Protein AF-A0A3N6NBR5-F1 (afdb_monomer_lite)

Radius of gyration: 23.67 Å; chains: 1; bounding box: 51×80×43 Å

Sequence (154 aa):
MTAKRPSSKKGLQSRRWSLQDAKTHLSQIVREAQRSGPQRVHGKDAAVIVAAEELDNTLRPLFAGRVLGITEDVIVRGRTMVAEGRKRRHTFGEPDLFIAAVAALQDLIVVTRDINEFVEARAPVFDPWTHRFHRHGKATLMRQPVTLEALSMT

pLDDT: mean 79.7, std 19.9, range [36.81, 98.19]

Foldseek 3Di:
DDDDDDDPPPDDPPPPDDPVNVVVVVVVQVVVCVVPNADDDPPDDDPDDDDPCCCVVPVCVVCPVPDDDCDPQLVVQLVVLQVQLVVVPHDADPVLSSVLSSCVVVVHEAEDCPCPRNLSSQRFYADPVQCWTDHPNDIDRDDDPQDPVNVVPD

Secondary structure (DSSP, 8-state):
------------------HHHHHHHHHHHHHHHHHH-----TTS-------HHHIIIIIHHHTTT------HHHHHHHHHHHHHHHHTT----HHHHHHHHHHHHTT--EE-S--HHHHHTT--EEETTTTEEEETTEEEEPPPP--HHHHS--

Structure (mmCIF, N/CA/C/O backbone):
data_AF-A0A3N6NBR5-F1
#
_entry.id   AF-A0A3N6NBR5-F1
#
loop_
_atom_site.group_PDB
_atom_site.id
_atom_site.type_symbol
_atom_site.label_atom_id
_atom_site.label_alt_id
_atom_site.label_comp_id
_atom_site.label_asym_id
_atom_site.label_entity_id
_atom_site.label_seq_id
_atom_site.pdbx_PDB_ins_code
_atom_site.Cartn_x
_atom_site.Cartn_y
_atom_site.Cartn_z
_atom_site.occupancy
_atom_site.B_iso_or_equiv
_atom_site.auth_seq_id
_atom_site.auth_comp_id
_atom_site.auth_asym_id
_atom_site.auth_atom_id
_atom_site.pdbx_PDB_model_num
ATOM 1 N N . MET A 1 1 ? 1.177 67.350 -24.226 1.00 39.53 1 MET A N 1
ATOM 2 C CA . MET A 1 1 ? 0.902 66.034 -24.852 1.00 39.53 1 MET A CA 1
ATOM 3 C C . MET A 1 1 ? 2.260 65.373 -25.034 1.00 39.53 1 MET A C 1
ATOM 5 O O . MET A 1 1 ? 3.085 65.974 -25.690 1.00 39.53 1 MET A O 1
ATOM 9 N N . THR A 1 2 ? 2.673 64.331 -24.318 1.00 39.12 2 THR A N 1
ATOM 10 C CA . THR A 1 2 ? 2.091 62.987 -24.169 1.00 39.12 2 THR A CA 1
ATOM 11 C C . THR A 1 2 ? 2.459 62.395 -22.801 1.00 39.12 2 THR A C 1
ATOM 13 O O . THR A 1 2 ? 3.621 62.414 -22.401 1.00 39.12 2 THR A O 1
ATOM 16 N N . ALA A 1 3 ? 1.467 61.869 -22.079 1.00 36.81 3 ALA A N 1
ATOM 17 C CA . ALA A 1 3 ? 1.636 61.271 -20.758 1.00 36.81 3 ALA A CA 1
ATOM 18 C C . ALA A 1 3 ? 2.395 59.931 -20.825 1.00 36.81 3 ALA A C 1
ATOM 20 O O . ALA A 1 3 ? 2.041 59.031 -21.587 1.00 36.81 3 ALA A O 1
ATOM 21 N N . LYS A 1 4 ? 3.431 59.792 -19.993 1.00 36.91 4 LYS A N 1
ATOM 22 C CA . LYS A 1 4 ? 4.209 58.562 -19.804 1.00 36.91 4 LYS A CA 1
ATOM 23 C C . LYS A 1 4 ? 3.419 57.621 -18.882 1.00 36.91 4 LYS A C 1
ATOM 25 O O . LYS A 1 4 ? 3.238 57.924 -17.706 1.00 36.91 4 LYS A O 1
ATOM 30 N N . ARG A 1 5 ? 2.918 56.495 -19.410 1.00 37.44 5 ARG A N 1
ATOM 31 C CA . ARG A 1 5 ? 2.263 55.429 -18.619 1.00 37.44 5 ARG A CA 1
ATOM 32 C C . ARG A 1 5 ? 3.255 54.860 -17.589 1.00 37.44 5 ARG A C 1
ATOM 34 O O . ARG A 1 5 ? 4.347 54.462 -18.000 1.00 37.44 5 ARG A O 1
ATOM 41 N N . PRO A 1 6 ? 2.910 54.753 -16.293 1.00 37.09 6 PRO A N 1
ATOM 42 C CA . PRO A 1 6 ? 3.740 54.020 -15.349 1.00 37.09 6 PRO A CA 1
ATOM 43 C C . PRO A 1 6 ? 3.618 52.512 -15.609 1.00 37.09 6 PRO A C 1
ATOM 45 O O . PRO A 1 6 ? 2.528 51.958 -15.762 1.00 37.09 6 PRO A O 1
ATOM 48 N N . SER A 1 7 ? 4.767 51.851 -15.694 1.00 39.22 7 SER A N 1
ATOM 49 C CA . SER A 1 7 ? 4.913 50.417 -15.909 1.00 39.22 7 SER A CA 1
ATOM 50 C C . SER A 1 7 ? 4.502 49.636 -14.657 1.00 39.22 7 SER A C 1
ATOM 52 O O . SER A 1 7 ? 5.221 49.562 -13.664 1.00 39.22 7 SER A O 1
ATOM 54 N N . SER A 1 8 ? 3.337 48.994 -14.720 1.00 39.00 8 SER A N 1
ATOM 55 C CA . SER A 1 8 ? 2.888 48.009 -13.734 1.00 39.00 8 SER A CA 1
ATOM 56 C C . SER A 1 8 ? 3.715 46.720 -13.858 1.00 39.00 8 SER A C 1
ATOM 58 O O . SER A 1 8 ? 3.294 45.747 -14.481 1.00 39.00 8 SER A O 1
ATOM 60 N N . LYS A 1 9 ? 4.899 46.689 -13.238 1.00 41.47 9 LYS A N 1
ATOM 61 C CA . LYS A 1 9 ? 5.574 45.437 -12.870 1.00 41.47 9 LYS A CA 1
ATOM 62 C C . LYS A 1 9 ? 5.095 44.999 -11.482 1.00 41.47 9 LYS A C 1
AT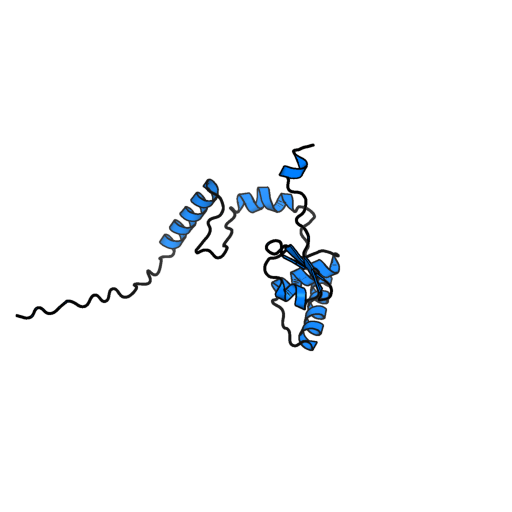OM 64 O O . LYS A 1 9 ? 5.842 45.072 -10.513 1.00 41.47 9 LYS A O 1
ATOM 69 N N . LYS A 1 10 ? 3.855 44.503 -11.375 1.00 41.62 10 LYS A N 1
ATOM 70 C CA . LYS A 1 10 ? 3.469 43.615 -10.261 1.00 41.62 10 LYS A CA 1
ATOM 71 C C . LYS A 1 10 ? 4.047 42.227 -10.550 1.00 41.62 10 LYS A C 1
ATOM 73 O O . LYS A 1 10 ? 3.338 41.298 -10.917 1.00 41.62 10 LYS A O 1
ATOM 78 N N . GLY A 1 11 ? 5.372 42.128 -10.465 1.00 37.53 11 GLY A N 1
ATOM 79 C CA . GLY A 1 11 ? 6.058 40.845 -10.429 1.00 37.53 11 GLY A CA 1
ATOM 80 C C . GLY A 1 11 ? 5.666 40.132 -9.142 1.00 37.53 11 GLY A C 1
ATOM 81 O O . GLY A 1 11 ? 5.747 40.727 -8.069 1.00 37.53 11 GLY A O 1
ATOM 82 N N . LEU A 1 12 ? 5.195 38.894 -9.289 1.00 42.44 12 LEU A N 1
ATOM 83 C CA . LEU A 1 12 ? 4.969 37.895 -8.249 1.00 42.44 12 LEU A CA 1
ATOM 84 C C . LEU A 1 12 ? 5.967 38.054 -7.090 1.00 42.44 12 LEU A C 1
ATOM 86 O O . LEU A 1 12 ? 7.076 37.523 -7.130 1.00 42.44 12 LEU A O 1
ATOM 90 N N . GLN A 1 13 ? 5.564 38.740 -6.020 1.00 45.84 13 GLN A N 1
ATOM 91 C CA . GLN A 1 13 ? 6.168 38.475 -4.727 1.00 45.84 13 GLN A CA 1
ATOM 92 C C . GLN A 1 13 ? 5.611 37.130 -4.285 1.00 45.84 13 GLN A C 1
ATOM 94 O O . GLN A 1 13 ? 4.520 37.043 -3.724 1.00 45.84 13 GLN A O 1
ATOM 99 N N . SER A 1 14 ? 6.354 36.070 -4.601 1.00 50.91 14 SER A N 1
ATOM 100 C CA . SER A 1 14 ? 6.256 34.800 -3.895 1.00 50.91 14 SER A CA 1
ATOM 101 C C . SER A 1 14 ? 6.416 35.114 -2.410 1.00 50.91 14 SER A C 1
ATOM 103 O O . SER A 1 14 ? 7.536 35.287 -1.926 1.00 50.91 14 SER A O 1
ATOM 105 N N . ARG A 1 15 ? 5.294 35.285 -1.699 1.00 58.59 15 ARG A N 1
ATOM 106 C CA . ARG A 1 15 ? 5.269 35.466 -0.248 1.00 58.59 15 ARG A CA 1
ATOM 107 C C . ARG A 1 15 ? 5.933 34.229 0.350 1.00 58.59 15 ARG A C 1
ATOM 109 O O . ARG A 1 15 ? 5.302 33.184 0.448 1.00 58.59 15 ARG A O 1
ATOM 116 N N . ARG A 1 16 ? 7.212 34.339 0.724 1.00 59.91 16 ARG A N 1
ATOM 117 C CA . ARG A 1 16 ? 7.865 33.395 1.637 1.00 59.91 16 ARG A CA 1
ATOM 118 C C . ARG A 1 16 ? 7.034 33.419 2.911 1.00 59.91 16 ARG A C 1
ATOM 120 O O . ARG A 1 16 ? 7.070 34.407 3.636 1.00 59.91 16 ARG A O 1
ATOM 127 N N . TRP A 1 17 ? 6.228 32.387 3.129 1.00 74.50 17 TRP A N 1
ATOM 128 C CA . TRP A 1 17 ? 5.503 32.244 4.383 1.00 74.50 17 TRP A CA 1
ATOM 129 C C . TRP A 1 17 ? 6.517 32.172 5.518 1.00 74.50 17 TRP A C 1
ATOM 131 O O . TRP A 1 17 ? 7.515 31.450 5.416 1.00 74.50 17 TRP A O 1
ATOM 141 N N . SER A 1 18 ? 6.275 32.918 6.596 1.00 85.00 18 SER A N 1
ATOM 142 C CA . SER A 1 18 ? 6.957 32.605 7.843 1.00 85.00 18 SER A CA 1
ATOM 143 C C . SER A 1 18 ? 6.456 31.241 8.331 1.00 85.00 18 SER A C 1
ATOM 145 O O . SER A 1 18 ? 5.330 30.829 8.034 1.00 85.00 18 SER A O 1
ATOM 147 N N . LEU A 1 19 ? 7.279 30.517 9.092 1.00 75.31 19 LEU A N 1
ATOM 148 C CA . LEU A 1 19 ? 6.856 29.241 9.681 1.00 75.31 19 LEU A CA 1
ATOM 149 C C . LEU A 1 19 ? 5.605 29.400 10.556 1.00 75.31 19 LEU A C 1
ATOM 151 O O . LEU A 1 19 ? 4.799 28.478 10.649 1.00 75.31 19 LEU A O 1
ATOM 155 N N . GLN A 1 20 ? 5.430 30.566 11.176 1.00 77.44 20 GLN A N 1
ATOM 156 C CA . GLN A 1 20 ? 4.278 30.851 12.019 1.00 77.44 20 GLN A CA 1
ATOM 157 C C . GLN A 1 20 ? 2.993 31.014 11.197 1.00 77.44 20 GLN A C 1
ATOM 159 O O . GLN A 1 20 ? 1.958 30.443 11.552 1.00 77.44 20 GLN A O 1
ATOM 164 N N . ASP A 1 21 ? 3.070 31.713 10.062 1.00 84.12 21 ASP A N 1
ATOM 165 C CA . ASP A 1 21 ? 1.941 31.863 9.137 1.00 84.12 21 ASP A CA 1
ATOM 166 C C . ASP A 1 21 ? 1.543 30.512 8.543 1.00 84.12 21 ASP A C 1
ATOM 168 O O . ASP A 1 21 ? 0.362 30.168 8.506 1.00 84.12 21 ASP A O 1
ATOM 172 N N . ALA A 1 22 ? 2.536 29.702 8.161 1.00 78.75 22 ALA A N 1
ATOM 173 C CA . ALA A 1 22 ? 2.314 28.360 7.638 1.00 78.75 22 ALA A CA 1
ATOM 174 C C . ALA A 1 22 ? 1.596 27.457 8.653 1.00 78.75 22 ALA A C 1
ATOM 176 O O . ALA A 1 22 ? 0.628 26.786 8.303 1.00 78.75 22 ALA A O 1
ATOM 177 N N . LYS A 1 23 ? 2.019 27.473 9.925 1.00 78.12 23 LYS A N 1
ATOM 178 C CA . LYS A 1 23 ? 1.378 26.703 11.006 1.00 78.12 23 LYS A CA 1
ATOM 179 C C . LYS A 1 23 ? -0.057 27.149 11.269 1.00 78.12 23 LYS A C 1
ATOM 181 O O . LYS A 1 23 ? -0.931 26.311 11.485 1.00 78.12 23 LYS A O 1
ATOM 186 N N . THR A 1 24 ? -0.297 28.456 11.244 1.00 85.94 24 THR A N 1
ATOM 187 C CA . THR A 1 24 ? -1.632 29.032 11.453 1.00 85.94 24 THR A CA 1
ATOM 188 C C . THR A 1 24 ? -2.562 28.619 10.315 1.00 85.94 24 THR A C 1
ATOM 190 O O . THR A 1 24 ? -3.649 28.098 10.559 1.00 85.94 24 THR A O 1
ATOM 193 N N . HIS A 1 25 ? -2.098 28.759 9.073 1.00 78.94 25 HIS A N 1
ATOM 194 C CA . HIS A 1 25 ? -2.854 28.371 7.890 1.00 78.94 25 HIS A CA 1
ATOM 195 C C . HIS A 1 25 ? -3.126 26.861 7.838 1.00 78.94 25 HIS A C 1
ATOM 197 O O . HIS A 1 25 ? -4.256 26.449 7.588 1.00 78.94 25 HIS A O 1
ATOM 203 N N . LEU A 1 26 ? -2.131 26.029 8.168 1.00 77.19 26 LEU A N 1
ATOM 204 C CA . LEU A 1 26 ? -2.307 24.581 8.293 1.00 77.19 26 LEU A CA 1
ATOM 205 C C . LEU A 1 26 ? -3.360 24.239 9.354 1.00 77.19 26 LEU A C 1
ATOM 207 O O . LEU A 1 26 ? -4.252 23.436 9.102 1.00 77.19 26 LEU A O 1
ATOM 211 N N . SER A 1 27 ? -3.300 24.887 10.520 1.00 78.56 27 SER A N 1
ATOM 212 C CA . SER A 1 27 ? -4.270 24.676 11.601 1.00 78.56 27 SER A CA 1
ATOM 213 C C . SER A 1 27 ? -5.692 25.046 11.176 1.00 78.56 27 SER A C 1
ATOM 215 O O . SER A 1 27 ? -6.6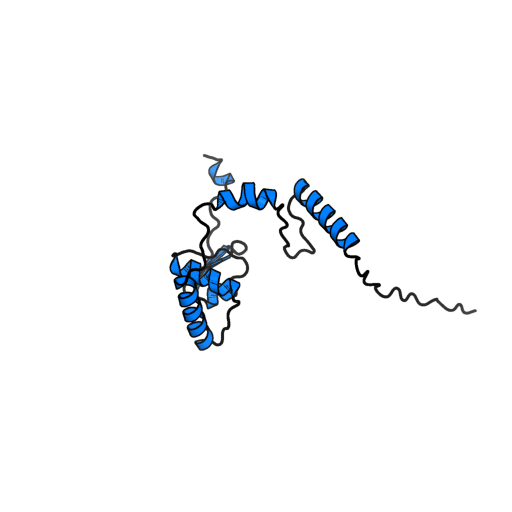46 24.370 11.560 1.00 78.56 27 SER A O 1
ATOM 217 N N . GLN A 1 28 ? -5.848 26.102 10.375 1.00 81.38 28 GLN A N 1
ATOM 218 C CA . GLN A 1 28 ? -7.139 26.491 9.816 1.00 81.38 28 GLN A CA 1
ATOM 219 C C . GLN A 1 28 ? -7.663 25.435 8.837 1.00 81.38 28 GLN A C 1
ATOM 221 O O . GLN A 1 28 ? -8.799 24.992 8.999 1.00 81.38 28 GLN A O 1
ATOM 226 N N . ILE A 1 29 ? -6.827 24.983 7.893 1.00 77.31 29 ILE A N 1
ATOM 227 C CA . ILE A 1 29 ? -7.185 23.929 6.930 1.00 77.31 29 ILE A CA 1
ATOM 228 C C . ILE A 1 29 ? -7.641 22.663 7.661 1.00 77.31 29 ILE A C 1
ATOM 230 O O . ILE A 1 29 ? -8.667 22.090 7.308 1.00 77.31 29 ILE A O 1
ATOM 234 N N . VAL A 1 30 ? -6.924 22.246 8.709 1.00 73.50 30 VAL A N 1
ATOM 235 C CA . VAL A 1 30 ? -7.277 21.050 9.490 1.00 73.50 30 VAL A CA 1
ATOM 236 C C . VAL A 1 30 ? -8.628 21.212 10.188 1.00 73.50 30 VAL A C 1
ATOM 238 O O . VAL A 1 30 ? -9.478 20.332 10.080 1.00 73.50 30 VAL A O 1
ATOM 241 N N . ARG A 1 31 ? -8.876 22.348 10.856 1.00 75.94 31 ARG A N 1
ATOM 242 C CA . ARG A 1 31 ? -10.173 22.611 11.511 1.00 75.94 31 ARG A CA 1
ATOM 243 C C . ARG A 1 31 ? -11.332 22.660 10.516 1.00 75.94 31 ARG A C 1
ATOM 245 O O . ARG A 1 31 ? -12.458 22.305 10.854 1.00 75.94 31 ARG A O 1
ATOM 252 N N . GLU A 1 32 ? -11.084 23.160 9.313 1.00 72.56 32 GLU A N 1
ATOM 253 C CA . GLU A 1 32 ? -12.086 23.234 8.253 1.00 72.56 32 GLU A CA 1
ATOM 254 C C . GLU A 1 32 ? -12.366 21.858 7.638 1.00 72.56 32 GLU A C 1
ATOM 256 O O . GLU A 1 32 ? -13.531 21.514 7.429 1.00 72.56 32 GLU A O 1
ATOM 261 N N . ALA A 1 33 ? -11.328 21.036 7.459 1.00 71.69 33 ALA A N 1
ATOM 262 C CA . ALA A 1 33 ? -11.445 19.654 7.004 1.00 71.69 33 ALA A CA 1
ATOM 263 C C . ALA A 1 33 ? -12.183 18.756 8.012 1.00 71.69 33 ALA A C 1
ATOM 265 O O . ALA A 1 33 ? -13.009 17.944 7.612 1.00 71.69 33 ALA A O 1
ATOM 266 N N . GLN A 1 34 ? -11.969 18.945 9.318 1.00 67.94 34 GLN A N 1
ATOM 267 C CA . GLN A 1 34 ? -12.722 18.228 10.359 1.00 67.94 34 GLN A CA 1
ATOM 268 C C . GLN A 1 34 ? -14.228 18.528 10.324 1.00 67.94 34 GLN A C 1
ATOM 270 O O . GLN A 1 34 ? -15.035 17.668 10.657 1.00 67.94 34 GLN A O 1
ATOM 275 N N . ARG A 1 35 ? -14.618 19.749 9.932 1.00 73.12 35 ARG A N 1
ATOM 276 C CA . ARG A 1 35 ? -16.033 20.148 9.846 1.00 73.12 35 ARG A CA 1
ATOM 277 C C . ARG A 1 35 ? -16.691 19.772 8.524 1.00 73.12 35 ARG A C 1
ATOM 279 O O . ARG A 1 35 ? -17.866 19.430 8.520 1.00 73.12 35 ARG A O 1
ATOM 286 N N . SER A 1 36 ? -15.953 19.879 7.421 1.00 68.62 36 SER A N 1
ATOM 287 C CA . SER A 1 36 ? -16.519 19.832 6.063 1.00 68.62 36 SER A CA 1
ATOM 288 C C . SER A 1 36 ? -16.046 18.630 5.240 1.00 68.62 36 SER A C 1
ATOM 290 O O . SER A 1 36 ? -16.440 18.488 4.085 1.00 68.62 36 SER A O 1
ATOM 292 N N . GLY A 1 37 ? -15.198 17.772 5.811 1.00 62.12 37 GLY A N 1
ATOM 293 C CA . GLY A 1 37 ? -14.554 16.659 5.119 1.00 62.12 37 GLY A CA 1
ATOM 294 C C . GLY A 1 37 ? -13.267 17.053 4.370 1.00 62.12 37 GLY A C 1
ATOM 295 O O . GLY A 1 37 ? -12.857 18.219 4.379 1.00 62.12 37 GLY A O 1
ATOM 296 N N . PRO A 1 38 ? -12.592 16.080 3.727 1.00 64.56 38 PRO A N 1
ATOM 297 C CA . PRO A 1 38 ? -11.297 16.280 3.077 1.00 64.56 38 PRO A CA 1
ATOM 298 C C . PRO A 1 38 ? -11.322 17.392 2.020 1.00 64.56 38 PRO A C 1
ATOM 300 O O . PRO A 1 38 ? -12.150 17.390 1.108 1.00 64.56 38 PRO A O 1
ATOM 303 N N . GLN A 1 39 ? -10.378 18.329 2.110 1.00 57.88 39 GLN A N 1
ATOM 304 C CA . GLN A 1 39 ? -10.274 19.447 1.171 1.00 57.88 39 GLN A CA 1
ATOM 305 C C . GLN A 1 39 ? -9.543 19.027 -0.112 1.00 57.88 39 GLN A C 1
ATOM 307 O O . GLN A 1 39 ? -8.449 18.461 -0.071 1.00 57.88 39 GLN A O 1
ATOM 312 N N . ARG A 1 40 ? -10.131 19.337 -1.273 1.00 56.06 40 ARG A N 1
ATOM 313 C CA . ARG A 1 40 ? -9.535 19.079 -2.595 1.00 56.06 40 ARG A CA 1
ATOM 314 C C . ARG A 1 40 ? -8.667 20.270 -3.003 1.00 56.06 40 ARG A C 1
ATOM 316 O O . ARG A 1 40 ? -9.189 21.344 -3.287 1.00 56.06 40 ARG A O 1
ATOM 323 N N . VAL A 1 41 ? -7.349 20.094 -3.076 1.00 55.06 41 VAL A N 1
ATOM 324 C CA . VAL A 1 41 ? -6.424 21.160 -3.504 1.00 55.06 41 VAL A CA 1
ATOM 325 C C . VAL A 1 41 ? -6.212 21.084 -5.025 1.00 55.06 41 VAL A C 1
ATOM 327 O O . VAL A 1 41 ? -5.715 20.094 -5.542 1.00 55.06 41 VAL A O 1
ATOM 330 N N . HIS A 1 42 ? -6.602 22.126 -5.769 1.00 49.09 42 HIS A N 1
ATOM 331 C CA . HIS A 1 42 ? -6.326 22.305 -7.213 1.00 49.09 42 HIS A CA 1
ATOM 332 C C . HIS A 1 42 ? -6.710 21.149 -8.169 1.00 49.09 42 HIS A C 1
ATOM 334 O O . HIS A 1 42 ? -6.067 20.961 -9.202 1.00 49.09 42 HIS A O 1
ATOM 340 N N . GLY A 1 43 ? -7.764 20.379 -7.881 1.00 55.66 43 GLY A N 1
ATOM 341 C CA . GLY A 1 43 ? -8.268 19.357 -8.815 1.00 55.66 43 GLY A CA 1
ATOM 342 C C . GLY A 1 43 ? -7.326 18.164 -9.050 1.00 55.66 43 GLY A C 1
ATOM 343 O O . GLY A 1 43 ? -7.579 17.362 -9.947 1.00 55.66 43 GLY A O 1
ATOM 344 N N . LYS A 1 44 ? -6.270 18.024 -8.241 1.00 49.50 44 LYS A N 1
ATOM 345 C CA . LYS A 1 44 ? -5.438 16.821 -8.124 1.00 49.50 44 LYS A CA 1
ATOM 346 C C . LYS A 1 44 ? -5.389 16.433 -6.641 1.00 49.50 44 LYS A C 1
ATOM 348 O O . LYS A 1 44 ? -4.990 17.244 -5.813 1.00 49.50 44 LYS A O 1
ATOM 353 N N . ASP A 1 45 ? -5.834 15.227 -6.299 1.00 47.09 45 ASP A N 1
ATOM 354 C CA . ASP A 1 45 ? -5.860 14.736 -4.911 1.00 47.09 45 ASP A CA 1
ATOM 355 C C . ASP A 1 45 ? -4.430 14.415 -4.416 1.00 47.09 45 ASP A C 1
ATOM 357 O O . ASP A 1 45 ? -3.601 13.988 -5.215 1.00 47.09 45 ASP A O 1
ATOM 361 N N . ALA A 1 46 ? -4.064 14.483 -3.134 1.00 52.25 46 ALA A N 1
ATOM 362 C CA . ALA A 1 46 ? -4.618 15.145 -1.949 1.00 52.25 46 ALA A CA 1
ATOM 363 C C . ALA A 1 46 ? -3.651 14.843 -0.785 1.00 52.25 46 ALA A C 1
ATOM 365 O O . ALA A 1 46 ? -3.210 13.705 -0.637 1.00 52.25 46 ALA A O 1
ATOM 366 N N . ALA A 1 47 ? -3.355 15.817 0.076 1.00 49.81 47 ALA A N 1
ATOM 367 C CA . ALA A 1 47 ? -2.837 15.498 1.403 1.00 49.81 47 ALA A CA 1
ATOM 368 C C . ALA A 1 47 ? -4.039 15.180 2.300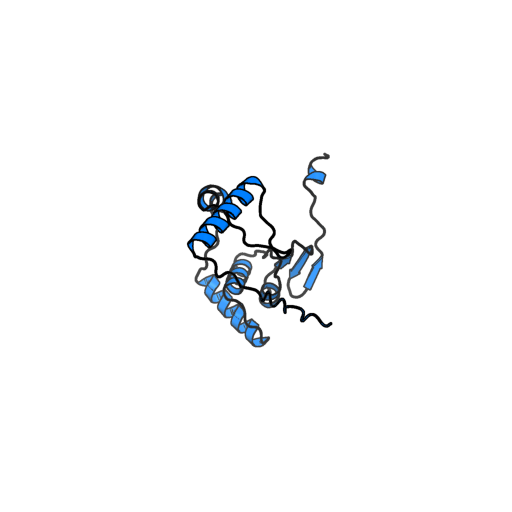 1.00 49.81 47 ALA A C 1
ATOM 370 O O . ALA A 1 47 ? -4.846 16.064 2.583 1.00 49.81 47 ALA A O 1
ATOM 371 N N . VAL A 1 48 ? -4.179 13.924 2.728 1.00 57.44 48 VAL A N 1
ATOM 372 C CA . VAL A 1 48 ? -5.135 13.564 3.780 1.00 57.44 48 VAL A CA 1
ATOM 373 C C . VAL A 1 48 ? -4.459 13.867 5.110 1.00 57.44 48 VAL A C 1
ATOM 375 O O . VAL A 1 48 ? -3.541 13.162 5.523 1.00 57.44 48 VAL A O 1
ATOM 378 N N . ILE A 1 49 ? -4.876 14.951 5.760 1.00 64.06 49 ILE A N 1
ATOM 379 C CA . ILE A 1 49 ? -4.444 15.251 7.123 1.00 64.06 49 ILE A CA 1
ATOM 380 C C . ILE A 1 49 ? -5.479 14.640 8.056 1.00 64.06 49 ILE A C 1
ATOM 382 O O . ILE A 1 49 ? -6.609 15.116 8.126 1.00 64.06 49 ILE A O 1
ATOM 386 N N . VAL A 1 50 ? -5.079 13.585 8.755 1.00 67.44 50 VAL A N 1
ATOM 387 C CA . VAL A 1 50 ? -5.868 12.974 9.825 1.00 67.44 50 VAL A CA 1
ATOM 388 C C . VAL A 1 50 ? -5.352 13.522 11.151 1.00 67.44 50 VAL A C 1
ATOM 390 O O . VAL A 1 50 ? -4.140 13.683 11.326 1.00 67.44 50 VAL A O 1
ATOM 393 N N . ALA A 1 51 ? -6.248 13.833 12.088 1.00 78.00 51 ALA A N 1
ATOM 394 C CA . ALA A 1 51 ? -5.822 14.170 13.442 1.00 78.00 51 ALA A CA 1
ATOM 395 C C . ALA A 1 51 ? -5.106 12.961 14.066 1.00 78.00 51 ALA A C 1
ATOM 397 O O . ALA A 1 51 ? -5.563 11.834 13.904 1.00 78.00 51 ALA A O 1
ATOM 398 N N . ALA A 1 52 ? -4.006 13.174 14.795 1.00 80.75 52 ALA A N 1
ATOM 399 C CA . ALA A 1 52 ? -3.274 12.070 15.431 1.00 80.75 52 ALA A CA 1
ATOM 400 C C . ALA A 1 52 ? -4.193 11.209 16.320 1.00 80.75 52 ALA A C 1
ATOM 402 O O . ALA A 1 52 ? -4.135 9.987 16.276 1.00 80.75 52 ALA A O 1
ATOM 403 N N . GLU A 1 53 ? -5.117 11.853 17.034 1.00 86.12 53 GLU A N 1
ATOM 404 C CA . GLU A 1 53 ? -6.131 11.178 17.843 1.00 86.12 53 GLU A CA 1
ATOM 405 C C . GLU A 1 53 ? -7.072 10.294 17.009 1.00 86.12 53 GLU A C 1
ATOM 407 O O . GLU A 1 53 ? -7.372 9.175 17.402 1.00 86.12 53 GLU A O 1
ATOM 412 N N . GLU A 1 54 ? -7.503 10.749 15.832 1.00 84.94 54 GLU A N 1
ATOM 413 C CA . GLU A 1 54 ? -8.348 9.959 14.927 1.00 84.94 54 GLU A CA 1
ATOM 414 C C . GLU A 1 54 ? -7.566 8.800 14.290 1.00 84.94 54 GLU A C 1
ATOM 416 O O . GLU A 1 54 ? -8.090 7.694 14.140 1.00 84.94 54 GLU A O 1
ATOM 421 N N . LEU A 1 55 ? -6.288 9.015 13.968 1.00 85.19 55 LEU A N 1
ATOM 422 C CA . LEU A 1 55 ? -5.406 7.941 13.525 1.00 85.19 55 LEU A CA 1
ATOM 423 C C . LEU A 1 55 ? -5.299 6.850 14.599 1.00 85.19 55 LEU A C 1
ATOM 425 O O . LEU A 1 55 ? -5.460 5.671 14.283 1.00 85.19 55 LEU A O 1
ATOM 429 N N . ASP A 1 56 ? -5.048 7.234 15.849 1.00 90.12 56 ASP A N 1
ATOM 430 C CA . ASP A 1 56 ? -4.774 6.290 16.930 1.00 90.12 56 ASP A CA 1
ATOM 431 C C . ASP A 1 56 ? -6.041 5.626 17.487 1.00 90.12 56 ASP A C 1
ATOM 433 O O . ASP A 1 56 ? -6.019 4.425 17.759 1.00 90.12 56 ASP A O 1
ATOM 437 N N . ASN A 1 57 ? -7.154 6.358 17.589 1.00 91.06 57 ASN A N 1
ATOM 438 C CA . ASN A 1 57 ? -8.384 5.871 18.224 1.00 91.06 57 ASN A CA 1
ATOM 439 C C . ASN A 1 57 ? -9.428 5.337 17.237 1.00 91.06 57 ASN A C 1
ATOM 441 O O . ASN A 1 57 ? -10.294 4.564 17.643 1.00 91.06 57 ASN A O 1
ATOM 445 N N . THR A 1 58 ? -9.353 5.710 15.956 1.00 87.94 58 THR A N 1
ATOM 446 C CA . THR A 1 58 ? -10.327 5.273 14.942 1.00 87.94 58 THR A CA 1
ATOM 447 C C . THR A 1 58 ? -9.666 4.414 13.877 1.00 87.94 58 THR A C 1
ATOM 449 O O . THR A 1 58 ? -10.056 3.264 13.688 1.00 87.94 58 THR A O 1
ATOM 452 N N . LEU A 1 59 ? -8.639 4.922 13.188 1.00 88.88 59 LEU A N 1
ATOM 453 C CA . LEU A 1 59 ? -8.084 4.220 12.027 1.00 88.88 59 LEU A CA 1
ATOM 454 C C . LEU A 1 59 ? -7.264 2.988 12.416 1.00 88.88 59 LEU A C 1
ATOM 456 O O . LEU A 1 59 ? -7.516 1.911 11.883 1.00 88.88 59 LEU A O 1
ATOM 460 N N . ARG A 1 60 ? -6.307 3.094 13.347 1.00 90.88 60 ARG A N 1
ATOM 461 C CA . ARG A 1 60 ? -5.485 1.939 13.752 1.00 90.88 60 ARG A CA 1
ATOM 462 C C . ARG A 1 60 ? -6.327 0.767 14.281 1.00 90.88 60 ARG A C 1
ATOM 464 O O . ARG A 1 60 ? -6.065 -0.354 13.838 1.00 90.88 60 ARG A O 1
ATOM 471 N N . PRO A 1 61 ? -7.345 0.969 15.144 1.00 94.69 61 PRO A N 1
ATOM 472 C CA . PRO A 1 61 ? -8.199 -0.123 15.607 1.00 94.69 61 PRO A CA 1
ATOM 473 C C . PRO A 1 61 ? -8.946 -0.839 14.482 1.00 94.69 61 PRO A C 1
ATOM 475 O O . PRO A 1 61 ? -9.061 -2.062 14.526 1.00 94.69 61 PRO A O 1
ATOM 478 N N . LEU A 1 62 ? -9.382 -0.124 13.435 1.00 94.31 62 LEU A N 1
ATOM 479 C CA . LEU A 1 62 ? -10.039 -0.754 12.284 1.00 94.31 62 LEU A CA 1
ATOM 480 C C . LEU A 1 62 ? -9.139 -1.791 11.603 1.00 94.31 62 LEU A C 1
ATOM 482 O O . LEU A 1 62 ? -9.655 -2.771 11.076 1.00 94.31 62 LEU A O 1
ATOM 486 N N . PHE A 1 63 ? -7.814 -1.631 11.642 1.00 93.50 63 PHE A N 1
ATOM 487 C CA . PHE A 1 63 ? -6.849 -2.556 11.034 1.00 93.50 63 PHE A CA 1
ATOM 488 C C . PHE A 1 63 ? -6.117 -3.444 12.052 1.00 93.50 63 PHE A C 1
ATOM 490 O O . PHE A 1 63 ? -5.149 -4.116 11.689 1.00 93.50 63 PHE A O 1
ATOM 497 N N . ALA A 1 64 ? -6.567 -3.489 13.309 1.00 92.31 64 ALA A N 1
ATOM 498 C CA . ALA A 1 64 ? -5.946 -4.314 14.343 1.00 92.31 64 ALA A CA 1
ATOM 499 C C . ALA A 1 64 ? -5.839 -5.788 13.902 1.00 92.31 64 ALA A C 1
ATOM 501 O O . ALA A 1 64 ? -6.765 -6.351 13.318 1.00 92.31 64 ALA A O 1
ATOM 502 N N . GLY A 1 65 ? -4.669 -6.396 14.127 1.00 93.38 65 GLY A N 1
ATOM 503 C CA . GLY A 1 65 ? -4.364 -7.768 13.693 1.00 93.38 65 GLY A CA 1
ATOM 504 C C . GLY A 1 65 ? -4.201 -7.960 12.178 1.00 93.38 65 GLY A C 1
ATOM 505 O O . GLY A 1 65 ? -3.940 -9.074 11.739 1.00 93.38 65 GLY A O 1
ATOM 506 N N . ARG A 1 66 ? -4.341 -6.897 11.373 1.00 94.25 66 ARG A N 1
ATOM 507 C CA . ARG A 1 66 ? -4.255 -6.930 9.900 1.00 94.25 66 ARG A CA 1
ATOM 508 C C . ARG A 1 66 ? -3.217 -5.958 9.334 1.00 94.25 66 ARG A C 1
ATOM 510 O O . ARG A 1 66 ? -3.161 -5.744 8.126 1.00 94.25 66 ARG A O 1
ATOM 517 N N . VAL A 1 67 ? -2.391 -5.372 10.200 1.00 93.50 67 VAL A N 1
ATOM 518 C CA . VAL A 1 67 ? -1.226 -4.581 9.793 1.00 93.50 67 VAL A CA 1
ATOM 519 C C . VAL A 1 67 ? -0.089 -5.542 9.463 1.00 93.50 67 VAL A C 1
ATOM 521 O O . VAL A 1 67 ? 0.406 -6.251 10.337 1.00 93.50 67 VAL A O 1
ATOM 524 N N . LEU A 1 68 ? 0.310 -5.569 8.195 1.00 94.94 68 LEU A N 1
ATOM 525 C CA . LEU A 1 68 ? 1.348 -6.466 7.696 1.00 94.94 68 LEU A CA 1
ATOM 526 C C . LEU A 1 68 ? 2.719 -5.798 7.830 1.00 94.94 68 LEU A C 1
ATOM 528 O O . LEU A 1 68 ? 2.936 -4.696 7.327 1.00 94.94 68 LEU A O 1
ATOM 532 N N . GLY A 1 69 ? 3.637 -6.461 8.532 1.00 93.81 69 GLY A N 1
ATOM 533 C CA . GLY A 1 69 ? 5.009 -5.987 8.700 1.00 93.81 69 GLY A CA 1
ATOM 534 C C . GLY A 1 69 ? 5.879 -6.249 7.469 1.00 93.81 69 GLY A C 1
ATOM 535 O O . GLY A 1 69 ? 5.641 -7.184 6.706 1.00 93.81 69 GLY A O 1
ATOM 536 N N . ILE A 1 70 ? 6.936 -5.452 7.311 1.00 96.06 70 ILE A N 1
ATOM 537 C CA . ILE A 1 70 ? 8.013 -5.723 6.352 1.00 96.06 70 ILE A CA 1
ATOM 538 C C . ILE A 1 70 ? 8.984 -6.697 7.027 1.00 96.06 70 ILE A C 1
ATOM 540 O O . ILE A 1 70 ? 9.875 -6.291 7.771 1.00 96.06 70 ILE A O 1
ATOM 544 N N . THR A 1 71 ? 8.751 -7.993 6.829 1.00 97.44 71 THR A N 1
ATOM 545 C CA . THR A 1 71 ? 9.585 -9.073 7.377 1.00 97.44 71 THR A CA 1
ATOM 546 C C . THR A 1 71 ? 10.790 -9.369 6.479 1.00 97.44 71 THR A C 1
ATOM 548 O O . THR A 1 71 ? 10.899 -8.847 5.367 1.00 97.44 71 THR A O 1
ATOM 551 N N . GLU A 1 72 ? 11.693 -10.242 6.931 1.00 98.12 72 GLU A N 1
ATOM 552 C CA . GLU A 1 72 ? 12.806 -10.729 6.106 1.00 98.12 72 GLU A CA 1
ATOM 553 C C . GLU A 1 72 ? 12.315 -11.344 4.787 1.00 98.12 72 GLU A C 1
ATOM 555 O O . GLU A 1 72 ? 12.825 -10.991 3.725 1.00 98.12 72 GLU A O 1
ATOM 560 N N . ASP A 1 73 ? 11.263 -12.166 4.827 1.00 98.06 73 ASP A N 1
ATOM 561 C CA . ASP A 1 73 ? 10.674 -12.763 3.623 1.00 98.06 73 ASP A CA 1
ATOM 562 C C . ASP A 1 73 ? 10.191 -11.700 2.631 1.00 98.06 73 ASP A C 1
ATOM 564 O O . ASP A 1 73 ? 10.409 -11.826 1.424 1.00 98.06 73 ASP A O 1
ATOM 568 N N . VAL A 1 74 ? 9.586 -10.612 3.126 1.00 98.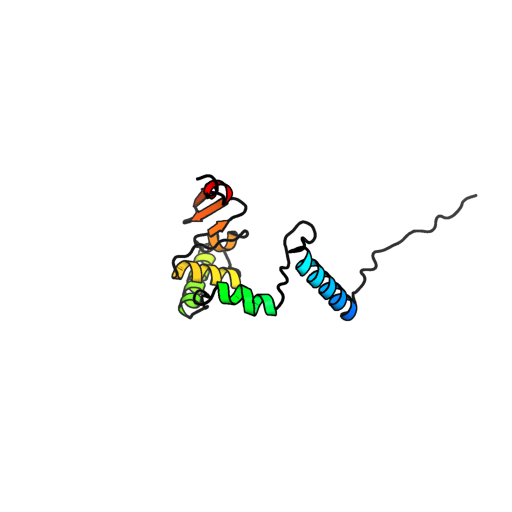00 74 VAL A N 1
ATOM 569 C CA . VAL A 1 74 ? 9.171 -9.469 2.297 1.00 98.00 74 VAL A CA 1
ATOM 570 C C . VAL A 1 74 ? 10.387 -8.818 1.640 1.00 98.00 74 VAL A C 1
ATOM 572 O O . VAL A 1 74 ? 10.358 -8.532 0.441 1.00 98.00 74 VAL A O 1
ATOM 575 N N . ILE A 1 75 ? 11.476 -8.626 2.388 1.00 97.75 75 ILE A N 1
ATOM 576 C CA . ILE A 1 75 ? 12.719 -8.045 1.866 1.00 97.75 75 ILE A CA 1
ATOM 577 C C . ILE A 1 75 ? 13.328 -8.956 0.792 1.00 97.75 75 ILE A C 1
ATOM 579 O O . ILE A 1 75 ? 13.652 -8.485 -0.302 1.00 97.75 75 ILE A O 1
ATOM 583 N N . VAL A 1 76 ? 13.448 -10.259 1.057 1.00 98.19 76 VAL A N 1
ATOM 584 C CA . VAL A 1 76 ? 13.975 -11.254 0.105 1.00 98.19 76 VAL A CA 1
ATOM 585 C C . VAL A 1 76 ? 13.111 -11.306 -1.156 1.00 98.19 76 VAL A C 1
ATOM 587 O O . VAL A 1 76 ? 13.627 -11.286 -2.284 1.00 98.19 76 VAL A O 1
ATOM 590 N N . ARG A 1 77 ? 11.783 -11.297 -0.995 1.00 97.62 77 ARG A N 1
ATOM 591 C CA . ARG A 1 77 ? 10.845 -11.259 -2.118 1.00 97.62 77 ARG A CA 1
ATOM 592 C C . ARG A 1 77 ? 11.006 -9.984 -2.940 1.00 97.62 77 ARG A C 1
ATOM 594 O O . ARG A 1 77 ? 11.086 -10.074 -4.166 1.00 97.62 77 ARG A O 1
ATOM 601 N N . GLY A 1 78 ? 11.129 -8.828 -2.292 1.00 97.06 78 GLY A N 1
ATOM 602 C CA . GLY A 1 78 ? 11.392 -7.548 -2.950 1.00 97.06 78 GLY A CA 1
ATOM 603 C C . GLY A 1 78 ? 12.704 -7.560 -3.741 1.00 97.06 78 GLY A C 1
ATOM 604 O O . GLY A 1 78 ? 12.741 -7.154 -4.902 1.00 97.06 78 GLY A O 1
ATOM 605 N N . ARG A 1 79 ? 13.788 -8.118 -3.188 1.00 97.44 79 ARG A N 1
ATOM 606 C CA . ARG A 1 79 ? 15.064 -8.262 -3.919 1.00 97.44 79 ARG A CA 1
ATOM 607 C C . ARG A 1 79 ? 14.938 -9.157 -5.149 1.00 97.44 79 ARG A C 1
ATOM 609 O O . ARG A 1 79 ? 15.485 -8.824 -6.201 1.00 97.44 79 ARG A O 1
ATOM 616 N N . THR A 1 80 ? 14.171 -10.240 -5.044 1.00 97.25 80 THR A N 1
ATOM 617 C CA . THR A 1 80 ? 13.857 -11.106 -6.188 1.00 97.25 80 THR A CA 1
ATOM 618 C C . THR A 1 80 ? 13.092 -10.333 -7.267 1.00 97.25 80 THR A C 1
ATOM 620 O O . THR A 1 80 ? 13.455 -10.387 -8.440 1.00 97.25 80 THR A O 1
ATOM 623 N N . MET A 1 81 ? 12.080 -9.549 -6.883 1.00 96.88 81 MET A N 1
ATOM 624 C CA . MET A 1 81 ? 11.330 -8.695 -7.811 1.00 96.88 81 MET A CA 1
ATOM 625 C C . MET A 1 81 ? 12.235 -7.678 -8.516 1.00 96.88 81 MET A C 1
ATOM 627 O O . MET A 1 81 ? 12.149 -7.548 -9.734 1.00 96.88 81 MET A O 1
ATOM 631 N N . VAL A 1 82 ? 13.163 -7.030 -7.802 1.00 97.25 82 VAL A N 1
ATOM 632 C CA . VAL A 1 82 ? 14.157 -6.117 -8.400 1.00 97.25 82 VAL A CA 1
ATOM 633 C C . VAL A 1 82 ? 15.030 -6.829 -9.430 1.00 97.25 82 VAL A C 1
ATOM 635 O O . VAL A 1 82 ? 15.257 -6.287 -10.511 1.00 97.25 82 VAL A O 1
ATOM 638 N N . ALA A 1 83 ? 15.514 -8.037 -9.132 1.00 96.75 83 ALA A N 1
ATOM 639 C CA . ALA A 1 83 ? 16.311 -8.812 -10.081 1.00 96.75 83 ALA A CA 1
ATOM 640 C C . ALA A 1 83 ? 15.522 -9.116 -11.370 1.00 96.75 83 ALA A C 1
ATOM 642 O O . ALA A 1 83 ? 16.040 -8.928 -12.472 1.00 96.75 83 ALA A O 1
ATOM 643 N N . GLU A 1 84 ? 14.247 -9.496 -11.249 1.00 94.88 84 GLU A N 1
ATOM 644 C CA . GLU A 1 84 ? 13.360 -9.736 -12.396 1.00 94.88 84 GLU A CA 1
ATOM 645 C C . GLU A 1 84 ? 12.941 -8.452 -13.133 1.00 94.88 84 GLU A C 1
ATOM 647 O O . GLU A 1 84 ? 12.732 -8.467 -14.349 1.00 94.88 84 GLU A O 1
ATOM 652 N N . GLY A 1 85 ? 12.814 -7.327 -12.428 1.00 95.06 85 GLY A N 1
ATOM 653 C CA . GLY A 1 85 ? 12.587 -6.006 -13.021 1.00 95.06 85 GLY A CA 1
ATOM 654 C C . GLY A 1 85 ? 13.780 -5.545 -13.853 1.00 95.06 85 GLY A C 1
ATOM 655 O O . GLY A 1 85 ? 13.612 -5.127 -14.997 1.00 95.06 85 GLY A O 1
ATOM 656 N N . ARG A 1 86 ? 15.006 -5.733 -13.348 1.00 95.69 86 ARG A N 1
ATOM 657 C CA . ARG A 1 86 ? 16.247 -5.369 -14.056 1.00 95.69 86 ARG A CA 1
ATOM 658 C C . ARG A 1 86 ? 16.401 -6.092 -15.389 1.00 95.69 86 ARG A C 1
ATOM 660 O O . ARG A 1 86 ? 16.808 -5.464 -16.364 1.00 95.69 86 ARG A O 1
ATOM 667 N N . LYS A 1 87 ? 16.011 -7.370 -15.470 1.00 95.00 87 LYS A N 1
ATOM 668 C CA . LYS A 1 87 ? 15.968 -8.123 -16.742 1.00 95.00 87 LYS A CA 1
ATOM 669 C C . LYS A 1 87 ? 15.069 -7.454 -17.792 1.00 95.00 87 LYS A C 1
ATOM 671 O O . LYS A 1 87 ? 15.305 -7.602 -18.985 1.00 95.00 87 LYS A O 1
ATOM 676 N N . ARG A 1 88 ? 14.069 -6.688 -17.349 1.00 93.44 88 ARG A N 1
ATOM 677 C CA . ARG A 1 88 ? 13.133 -5.909 -18.174 1.00 93.44 88 ARG A CA 1
ATOM 678 C C . ARG A 1 88 ? 13.451 -4.411 -18.202 1.00 93.44 88 ARG A C 1
ATOM 680 O O . ARG A 1 88 ? 12.638 -3.631 -18.676 1.00 93.44 88 ARG A O 1
ATOM 687 N N . ARG A 1 89 ? 14.636 -4.010 -17.720 1.00 95.12 89 ARG A N 1
ATOM 688 C CA . ARG A 1 89 ? 15.083 -2.608 -17.614 1.00 95.12 89 ARG A CA 1
ATOM 689 C C . ARG A 1 89 ? 14.165 -1.727 -16.755 1.00 95.12 89 ARG A C 1
ATOM 691 O O . ARG A 1 89 ? 14.108 -0.521 -16.967 1.00 95.12 89 ARG A O 1
ATOM 698 N N . HIS A 1 90 ? 13.489 -2.320 -15.776 1.00 95.25 90 HIS A N 1
ATOM 699 C CA . HIS A 1 90 ? 12.645 -1.607 -14.825 1.00 95.25 90 HIS A CA 1
ATOM 700 C C . HIS A 1 90 ? 13.309 -1.526 -13.443 1.00 95.25 90 HIS A C 1
ATOM 702 O O . HIS A 1 90 ? 13.916 -2.491 -12.965 1.00 95.25 90 HIS A O 1
ATOM 708 N N . THR A 1 91 ? 13.186 -0.365 -12.806 1.00 94.38 91 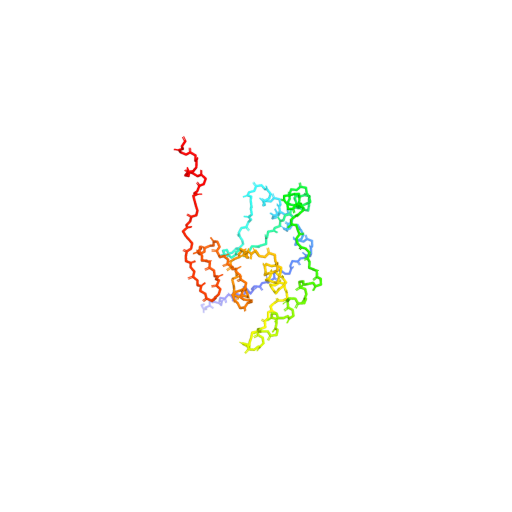THR A N 1
ATOM 709 C CA . THR A 1 91 ? 13.614 -0.093 -11.430 1.00 94.38 91 THR A CA 1
ATOM 710 C C . THR A 1 91 ? 12.400 0.327 -10.625 1.00 94.38 91 THR A C 1
ATOM 712 O O . THR A 1 91 ? 11.688 1.218 -11.072 1.00 94.38 91 THR A O 1
ATOM 715 N N . PHE A 1 92 ? 12.218 -0.276 -9.454 1.00 94.00 92 PHE A N 1
ATOM 716 C CA . PHE A 1 92 ? 11.070 -0.010 -8.595 1.00 94.00 92 PHE A CA 1
ATOM 717 C C . PHE A 1 92 ? 11.340 1.121 -7.602 1.00 94.00 92 PHE A C 1
ATOM 719 O O . PHE A 1 92 ? 12.466 1.253 -7.103 1.00 94.00 92 PHE A O 1
ATOM 726 N N . GLY A 1 93 ? 10.293 1.863 -7.255 1.00 92.50 93 GLY A N 1
ATOM 727 C CA . GLY A 1 93 ? 10.249 2.660 -6.034 1.00 92.50 93 GLY A CA 1
ATOM 728 C C . GLY A 1 93 ? 10.271 1.752 -4.801 1.00 92.50 93 GLY A C 1
ATOM 729 O O . GLY A 1 93 ? 9.585 0.735 -4.750 1.00 92.50 93 GLY A O 1
ATOM 730 N N . GLU A 1 94 ? 11.070 2.096 -3.788 1.00 90.69 94 GLU A N 1
ATOM 731 C CA . GLU A 1 94 ? 11.222 1.247 -2.596 1.00 90.69 94 GLU A CA 1
ATOM 732 C C . GLU A 1 94 ? 9.895 0.992 -1.841 1.00 90.69 94 GLU A C 1
ATOM 734 O O . GLU A 1 94 ? 9.635 -0.166 -1.504 1.00 90.69 94 GLU A O 1
ATOM 739 N N . PRO A 1 95 ? 9.002 1.987 -1.637 1.00 94.38 95 PRO A N 1
ATOM 740 C CA . PRO A 1 95 ? 7.704 1.742 -1.004 1.00 94.38 95 PRO A CA 1
ATOM 741 C C . PRO A 1 95 ? 6.804 0.783 -1.799 1.00 94.38 95 PRO A C 1
ATOM 743 O O . PRO A 1 95 ? 6.276 -0.175 -1.231 1.00 94.38 95 PRO A O 1
ATOM 746 N N . ASP A 1 96 ? 6.665 0.997 -3.111 1.00 96.31 96 ASP A N 1
ATOM 747 C CA . ASP A 1 96 ? 5.792 0.184 -3.969 1.00 96.31 96 ASP A CA 1
ATOM 748 C C . ASP A 1 96 ? 6.307 -1.248 -4.100 1.00 96.31 96 ASP A C 1
ATOM 750 O O . ASP A 1 96 ? 5.523 -2.200 -4.073 1.00 96.31 96 ASP A O 1
ATOM 754 N N . LEU A 1 97 ? 7.631 -1.419 -4.137 1.00 97.12 97 LEU A N 1
ATOM 755 C CA . LEU A 1 97 ? 8.267 -2.729 -4.112 1.00 97.12 97 LEU A CA 1
ATOM 756 C C . LEU A 1 97 ? 7.881 -3.528 -2.863 1.00 97.12 97 LEU A C 1
ATOM 758 O O . LEU A 1 97 ? 7.553 -4.711 -2.973 1.00 97.12 97 LEU A O 1
ATOM 762 N N . PHE A 1 98 ? 7.924 -2.910 -1.679 1.00 97.75 98 PHE A N 1
ATOM 763 C CA . PHE A 1 98 ? 7.556 -3.601 -0.443 1.00 97.75 98 PHE A CA 1
ATOM 764 C C . PHE A 1 98 ? 6.066 -3.931 -0.396 1.00 97.75 98 PHE A C 1
ATOM 766 O O . PHE A 1 98 ? 5.713 -5.051 -0.029 1.00 97.75 98 PHE A O 1
ATOM 773 N N . ILE A 1 99 ? 5.193 -3.020 -0.834 1.00 97.81 99 ILE A N 1
ATOM 774 C CA . ILE A 1 99 ? 3.751 -3.288 -0.932 1.00 97.81 99 ILE A CA 1
ATOM 775 C C . ILE A 1 99 ? 3.490 -4.461 -1.891 1.00 97.81 99 ILE A C 1
ATOM 777 O O . ILE A 1 99 ? 2.752 -5.389 -1.552 1.00 97.81 99 ILE A O 1
ATOM 781 N N . ALA A 1 100 ? 4.134 -4.470 -3.062 1.00 97.56 100 ALA A N 1
ATOM 782 C CA . ALA A 1 100 ? 4.011 -5.549 -4.038 1.00 97.56 100 ALA A CA 1
ATOM 783 C C . ALA A 1 100 ? 4.516 -6.891 -3.484 1.00 97.56 100 ALA A C 1
ATOM 785 O O . ALA A 1 100 ? 3.885 -7.930 -3.696 1.00 97.56 100 ALA A O 1
ATOM 786 N N . ALA A 1 101 ? 5.635 -6.881 -2.755 1.00 97.94 101 ALA A N 1
ATOM 787 C CA . ALA A 1 101 ? 6.203 -8.071 -2.132 1.00 97.94 101 ALA A CA 1
ATOM 788 C C . ALA A 1 101 ? 5.282 -8.650 -1.048 1.00 97.94 101 ALA A C 1
ATOM 790 O O . ALA A 1 101 ? 5.046 -9.860 -1.053 1.00 97.94 101 ALA A O 1
ATOM 791 N N . VAL A 1 102 ? 4.717 -7.803 -0.178 1.00 98.12 102 VAL A N 1
ATOM 792 C CA . VAL A 1 102 ? 3.712 -8.212 0.818 1.00 98.12 102 VAL A CA 1
ATOM 793 C C . VAL A 1 102 ? 2.507 -8.842 0.125 1.00 98.12 102 VAL A C 1
ATOM 795 O O . VAL A 1 102 ? 2.123 -9.958 0.470 1.00 98.12 102 VAL A O 1
ATOM 798 N N . ALA A 1 103 ? 1.950 -8.174 -0.889 1.00 97.25 103 ALA A N 1
ATOM 799 C CA . ALA A 1 103 ? 0.785 -8.679 -1.607 1.00 97.25 103 ALA A CA 1
ATOM 800 C C . ALA A 1 103 ? 1.053 -10.044 -2.259 1.00 97.25 103 ALA A C 1
ATOM 802 O O . ALA A 1 103 ? 0.229 -10.948 -2.167 1.00 97.25 103 ALA A O 1
ATOM 803 N N . ALA A 1 104 ? 2.234 -10.225 -2.855 1.00 95.19 104 ALA A N 1
ATOM 804 C CA . ALA A 1 104 ? 2.615 -11.488 -3.476 1.00 95.19 104 ALA A CA 1
ATOM 805 C C . ALA A 1 104 ? 2.827 -12.635 -2.472 1.00 95.19 104 ALA A C 1
ATOM 807 O O . ALA A 1 104 ? 2.567 -13.782 -2.823 1.00 95.19 104 ALA A O 1
ATOM 808 N N . LEU A 1 105 ? 3.329 -12.357 -1.264 1.00 96.81 105 LEU A N 1
ATOM 809 C CA . LEU A 1 105 ? 3.561 -13.384 -0.237 1.00 96.81 105 LEU A CA 1
ATOM 810 C C . LEU A 1 105 ? 2.281 -13.790 0.492 1.00 96.81 105 LEU A C 1
ATOM 812 O O . LEU A 1 105 ? 2.153 -14.940 0.894 1.00 96.81 105 LEU A O 1
ATOM 816 N N . GLN A 1 106 ? 1.359 -12.846 0.672 1.00 95.62 106 GLN A N 1
ATOM 817 C CA . GLN A 1 106 ? 0.127 -13.037 1.441 1.00 95.62 106 GLN A CA 1
ATOM 818 C C . GLN A 1 106 ? -1.096 -13.344 0.554 1.00 95.62 106 GLN A C 1
ATOM 820 O O . GLN A 1 106 ? -2.216 -13.348 1.052 1.00 95.62 106 GLN A O 1
ATOM 825 N N . ASP A 1 107 ? -0.889 -13.572 -0.750 1.00 94.56 107 ASP A N 1
ATOM 826 C CA . ASP A 1 107 ? -1.940 -13.801 -1.759 1.00 94.56 107 ASP A CA 1
ATOM 827 C C . ASP A 1 107 ? -3.027 -12.704 -1.777 1.00 94.56 107 ASP A C 1
ATOM 829 O O . ASP A 1 107 ? -4.230 -12.959 -1.820 1.00 94.56 107 ASP A O 1
ATOM 833 N N . LEU A 1 108 ? -2.590 -11.442 -1.721 1.00 96.38 108 LEU A N 1
ATOM 834 C CA . LEU A 1 108 ? -3.463 -10.267 -1.712 1.00 96.38 108 LEU A CA 1
ATOM 835 C C . LEU A 1 108 ? -3.442 -9.523 -3.051 1.00 96.38 108 LEU A C 1
ATOM 837 O O . LEU A 1 108 ? -2.533 -9.654 -3.873 1.00 96.38 108 LEU A O 1
ATOM 841 N N . ILE A 1 109 ? -4.453 -8.675 -3.236 1.00 96.00 109 ILE A N 1
ATOM 842 C CA . ILE A 1 109 ? -4.555 -7.729 -4.349 1.00 96.00 109 ILE A CA 1
ATOM 843 C C . ILE A 1 109 ? -4.227 -6.333 -3.823 1.00 96.00 109 ILE A C 1
ATOM 845 O O . ILE A 1 109 ? -4.794 -5.894 -2.822 1.00 96.00 109 ILE A O 1
ATOM 849 N N . VAL A 1 110 ? -3.355 -5.609 -4.522 1.00 97.19 110 VAL A N 1
ATOM 850 C CA . VAL A 1 110 ? -3.125 -4.188 -4.244 1.00 97.19 110 VAL A CA 1
ATOM 851 C C . VAL A 1 110 ? -4.278 -3.378 -4.834 1.00 97.19 110 VAL A C 1
ATOM 853 O O . VAL A 1 110 ? -4.608 -3.535 -6.006 1.00 97.19 110 VAL A O 1
ATOM 856 N N . VAL A 1 111 ? -4.893 -2.499 -4.047 1.00 96.44 111 VAL A N 1
ATOM 857 C CA . VAL A 1 111 ? -5.937 -1.581 -4.528 1.00 96.44 111 VAL A CA 1
ATOM 858 C C . VAL A 1 111 ? -5.358 -0.172 -4.565 1.00 96.44 111 VAL A C 1
ATOM 860 O O . VAL A 1 111 ? -5.077 0.406 -3.519 1.00 96.44 111 VAL A O 1
ATOM 863 N N . THR A 1 112 ? -5.137 0.373 -5.759 1.00 94.44 112 THR A N 1
ATOM 864 C CA . THR A 1 112 ? -4.452 1.664 -5.940 1.00 94.44 112 THR A CA 1
ATOM 865 C C . THR A 1 112 ? -4.811 2.303 -7.276 1.00 94.44 112 THR A C 1
ATOM 867 O O . THR A 1 112 ? -5.063 1.608 -8.256 1.00 94.44 112 THR A O 1
ATOM 870 N N . ARG A 1 113 ? -4.796 3.640 -7.326 1.00 93.31 113 ARG A N 1
ATOM 871 C CA . ARG A 1 113 ? -4.907 4.398 -8.582 1.00 93.31 113 ARG A CA 1
ATOM 872 C C . ARG A 1 113 ? -3.608 4.336 -9.400 1.00 93.31 113 ARG A C 1
ATOM 874 O O . ARG A 1 113 ? -3.669 4.366 -10.625 1.00 93.31 113 ARG A O 1
ATOM 881 N N . ASP A 1 114 ? -2.444 4.280 -8.747 1.00 94.38 114 ASP A N 1
ATOM 882 C CA . ASP A 1 114 ? -1.153 4.162 -9.438 1.00 94.38 114 ASP A CA 1
ATOM 883 C C . ASP A 1 114 ? -0.749 2.694 -9.547 1.00 94.38 114 ASP A C 1
ATOM 885 O O . ASP A 1 114 ? -0.237 2.088 -8.608 1.00 94.38 114 ASP A O 1
ATOM 889 N N . ILE A 1 115 ? -1.056 2.104 -10.697 1.00 95.56 115 ILE A N 1
ATOM 890 C CA . ILE A 1 115 ? -0.926 0.663 -10.923 1.00 95.56 115 ILE A CA 1
ATOM 891 C C . ILE A 1 115 ? 0.429 0.245 -11.499 1.00 95.56 115 ILE A C 1
ATOM 893 O O . ILE A 1 115 ? 0.713 -0.952 -11.553 1.00 95.56 115 ILE A O 1
ATOM 897 N N . ASN A 1 116 ? 1.240 1.187 -11.988 1.00 94.06 116 ASN A N 1
ATOM 898 C CA . ASN A 1 116 ? 2.329 0.878 -12.920 1.00 94.06 116 ASN A CA 1
ATOM 899 C C . ASN A 1 116 ? 3.401 -0.021 -12.291 1.00 94.06 116 ASN A C 1
ATOM 901 O O . ASN A 1 116 ? 3.726 -1.075 -12.840 1.00 94.06 116 ASN A O 1
ATOM 905 N N . GLU A 1 117 ? 3.886 0.355 -11.108 1.00 95.19 117 GLU A N 1
ATOM 906 C CA . GLU A 1 117 ? 4.890 -0.399 -10.345 1.00 95.19 117 GLU A CA 1
ATOM 907 C C . GLU A 1 117 ? 4.398 -1.818 -10.015 1.00 95.19 117 GLU A C 1
ATOM 909 O O . GLU A 1 117 ? 5.137 -2.791 -10.145 1.00 95.19 117 GLU A O 1
ATOM 914 N N . PHE A 1 118 ? 3.115 -1.978 -9.681 1.00 96.19 118 PHE A N 1
ATOM 915 C CA . PHE A 1 118 ? 2.529 -3.276 -9.333 1.00 96.19 118 PHE A CA 1
ATOM 916 C C . PHE A 1 118 ? 2.361 -4.191 -10.550 1.00 96.19 118 PHE A C 1
ATOM 918 O O . PHE A 1 118 ? 2.631 -5.394 -10.465 1.00 96.19 118 PHE A O 1
ATOM 925 N N . VAL A 1 119 ? 1.984 -3.626 -11.702 1.00 95.38 119 VAL A N 1
ATOM 926 C CA . VAL A 1 119 ? 1.962 -4.346 -12.984 1.00 95.38 119 VAL A CA 1
ATOM 927 C C . VAL A 1 119 ? 3.368 -4.824 -13.343 1.00 95.38 119 VAL A C 1
ATOM 929 O O . VAL A 1 119 ? 3.546 -5.998 -13.685 1.00 95.38 119 VAL A O 1
ATOM 932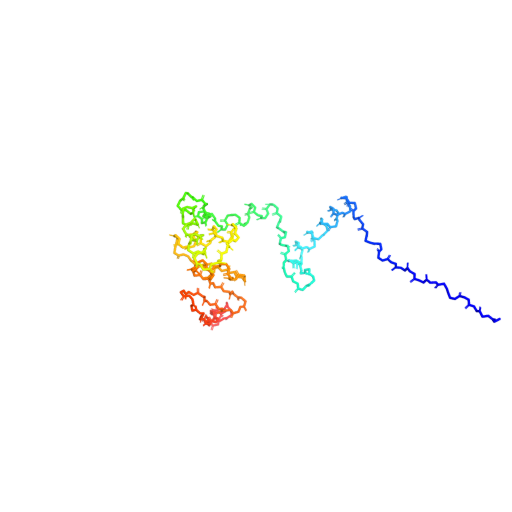 N N . GLU A 1 120 ? 4.378 -3.962 -13.203 1.00 95.19 120 GLU A N 1
ATOM 933 C CA . GLU A 1 120 ? 5.773 -4.332 -13.439 1.00 95.19 120 GLU A CA 1
ATOM 934 C C . GLU A 1 120 ? 6.283 -5.359 -12.423 1.00 95.19 120 GLU A C 1
ATOM 936 O O . GLU A 1 120 ? 7.003 -6.289 -12.795 1.00 95.19 120 GLU A O 1
ATOM 941 N N . ALA A 1 121 ? 5.852 -5.295 -11.165 1.00 94.81 121 ALA A N 1
ATOM 942 C CA . ALA A 1 121 ? 6.165 -6.294 -10.142 1.00 94.81 121 ALA A CA 1
ATOM 943 C C . ALA A 1 121 ? 5.429 -7.626 -10.372 1.00 94.81 121 ALA A C 1
ATOM 945 O O . ALA A 1 121 ? 5.724 -8.624 -9.709 1.00 94.81 121 ALA A O 1
ATOM 946 N N . ARG A 1 122 ? 4.492 -7.662 -11.333 1.00 94.56 122 ARG A N 1
ATOM 947 C CA . ARG A 1 122 ? 3.556 -8.767 -11.589 1.00 94.56 122 ARG A CA 1
ATOM 948 C C . ARG A 1 122 ? 2.689 -9.105 -10.369 1.00 94.56 122 ARG A C 1
ATOM 950 O O . ARG A 1 122 ? 2.211 -10.235 -10.260 1.00 94.56 122 ARG A O 1
ATOM 957 N N . ALA A 1 123 ? 2.480 -8.141 -9.478 1.00 95.06 123 ALA A N 1
ATOM 958 C CA . ALA A 1 123 ? 1.529 -8.254 -8.384 1.00 95.06 123 ALA A CA 1
ATOM 959 C C . ALA A 1 123 ? 0.096 -8.056 -8.921 1.00 95.06 123 ALA A C 1
ATOM 961 O O . ALA A 1 123 ? -0.108 -7.236 -9.823 1.00 95.06 123 ALA A O 1
ATOM 962 N N . PRO A 1 124 ? -0.911 -8.792 -8.415 1.00 95.62 124 PRO A N 1
ATOM 963 C CA . PRO A 1 124 ? -2.306 -8.496 -8.720 1.00 95.62 124 PRO A CA 1
ATOM 964 C C . PRO A 1 124 ? -2.664 -7.087 -8.234 1.00 95.62 124 PRO A C 1
ATOM 966 O O . PRO A 1 124 ? -2.460 -6.770 -7.061 1.00 95.62 124 PRO A O 1
ATOM 969 N N . VAL A 1 125 ? -3.209 -6.249 -9.117 1.00 97.06 125 VAL A N 1
ATOM 970 C CA . VAL A 1 125 ? -3.560 -4.863 -8.777 1.00 97.06 125 VAL A CA 1
ATOM 971 C C . VAL A 1 125 ? -4.906 -4.458 -9.365 1.00 97.06 125 VAL A C 1
ATOM 973 O O . VAL A 1 125 ? -5.212 -4.767 -10.514 1.00 97.06 125 VAL A O 1
ATOM 976 N N . PHE A 1 126 ? -5.731 -3.782 -8.572 1.00 96.00 126 PHE A N 1
ATOM 977 C CA . PHE A 1 126 ? -7.030 -3.249 -8.963 1.00 96.00 126 PHE A CA 1
ATOM 978 C C . PHE A 1 126 ? -7.040 -1.724 -8.836 1.00 96.00 126 PHE A C 1
ATOM 980 O O . PHE A 1 126 ? -6.752 -1.191 -7.765 1.00 96.00 126 PHE A O 1
ATOM 987 N N . ASP A 1 127 ? -7.414 -1.036 -9.914 1.00 94.25 127 ASP A N 1
ATOM 988 C CA . ASP A 1 127 ? -7.683 0.400 -9.912 1.00 94.25 127 ASP A CA 1
ATOM 989 C C . ASP A 1 127 ? -9.178 0.657 -9.671 1.00 94.25 127 ASP A C 1
ATOM 991 O O . ASP A 1 127 ? -9.997 0.401 -10.565 1.00 94.25 127 ASP A O 1
ATOM 995 N N . PRO A 1 128 ? -9.560 1.188 -8.494 1.00 90.81 128 PRO A N 1
ATOM 996 C CA . PRO A 1 128 ? -10.959 1.432 -8.173 1.00 90.81 128 PRO A CA 1
ATOM 997 C C . PRO A 1 128 ? -11.560 2.634 -8.920 1.00 90.81 128 PRO A C 1
ATOM 999 O O . PRO A 1 128 ? -12.781 2.755 -8.938 1.00 90.81 128 PRO A O 1
ATOM 1002 N N . TRP A 1 129 ? -10.760 3.496 -9.565 1.00 89.50 129 TRP A N 1
ATOM 1003 C CA . TRP A 1 129 ? -11.269 4.617 -10.371 1.00 89.50 129 TRP A CA 1
ATOM 1004 C C . TRP A 1 129 ? -11.633 4.214 -11.794 1.00 89.50 129 TRP A C 1
ATOM 1006 O O . TRP A 1 129 ? -12.569 4.767 -12.366 1.00 89.50 129 TRP A O 1
ATOM 1016 N N . THR A 1 130 ? -10.894 3.271 -12.375 1.00 91.38 130 THR A N 1
ATOM 1017 C CA . THR A 1 130 ? -11.157 2.780 -13.737 1.00 91.38 130 THR A CA 1
ATOM 1018 C C . THR A 1 130 ? -11.842 1.416 -13.756 1.00 91.38 130 THR A C 1
ATOM 1020 O O . THR A 1 130 ? -12.190 0.916 -14.826 1.00 91.38 130 THR A O 1
ATOM 1023 N N . HIS A 1 131 ? -12.037 0.809 -12.582 1.00 90.75 131 HIS A N 1
ATOM 1024 C CA . HIS A 1 131 ? -12.520 -0.557 -12.399 1.00 90.75 131 HIS A CA 1
ATOM 1025 C C . HIS A 1 131 ? -11.683 -1.600 -13.157 1.00 90.75 131 HIS A C 1
ATOM 1027 O O . HIS A 1 131 ? -12.198 -2.627 -13.600 1.00 90.75 131 HIS A O 1
ATOM 1033 N N . ARG A 1 132 ? -10.378 -1.364 -13.323 1.00 92.94 132 ARG A N 1
ATOM 1034 C CA . ARG A 1 132 ? -9.482 -2.281 -14.040 1.00 92.94 132 ARG A CA 1
ATOM 1035 C C . ARG A 1 132 ? -8.713 -3.150 -13.062 1.00 92.94 132 ARG A C 1
ATOM 1037 O O . ARG A 1 132 ? -8.013 -2.652 -12.190 1.00 92.94 132 ARG A O 1
ATOM 1044 N N . PHE A 1 133 ? -8.800 -4.459 -13.247 1.00 95.00 133 PHE A N 1
ATOM 1045 C CA . PHE A 1 133 ? -7.995 -5.441 -12.536 1.00 95.00 133 PHE A CA 1
ATOM 1046 C C . PHE A 1 133 ? -6.889 -5.980 -13.441 1.00 95.00 133 PHE A C 1
ATOM 1048 O O . PHE A 1 133 ? -7.156 -6.466 -14.539 1.00 95.00 133 PHE A O 1
ATOM 1055 N N . HIS A 1 134 ? -5.648 -5.911 -12.978 1.00 95.50 134 HIS A N 1
ATOM 1056 C CA . HIS A 1 134 ? -4.460 -6.359 -13.682 1.00 95.50 134 HIS A CA 1
ATOM 1057 C C . HIS A 1 134 ? -3.877 -7.592 -12.995 1.00 95.50 134 HIS A C 1
ATOM 1059 O O . HIS A 1 134 ? -3.576 -7.579 -11.802 1.00 95.50 134 HIS A O 1
ATOM 1065 N N . ARG A 1 135 ? -3.684 -8.665 -13.765 1.00 92.31 135 ARG A N 1
ATOM 1066 C CA . ARG A 1 135 ? -3.046 -9.904 -13.306 1.00 92.31 135 ARG A CA 1
ATOM 1067 C C . ARG A 1 135 ? -2.359 -10.591 -14.482 1.00 92.31 135 ARG A C 1
ATOM 1069 O O . ARG A 1 135 ? -2.919 -10.659 -15.571 1.00 92.31 135 ARG A O 1
ATOM 1076 N N . HIS A 1 136 ? -1.144 -11.103 -14.278 1.00 85.06 136 HIS A N 1
ATOM 1077 C CA . HIS A 1 136 ? -0.366 -11.802 -15.317 1.00 85.06 136 HIS A CA 1
ATOM 1078 C C . HIS A 1 136 ? -0.248 -11.019 -16.644 1.00 85.06 136 HIS A C 1
ATOM 1080 O O . HIS A 1 136 ? -0.361 -11.591 -17.726 1.00 85.06 136 HIS A O 1
ATOM 1086 N N . GLY A 1 137 ? -0.067 -9.695 -16.567 1.00 80.19 137 GLY A N 1
ATOM 1087 C CA . GLY A 1 137 ? 0.039 -8.818 -17.742 1.00 80.19 137 GLY A CA 1
ATOM 1088 C C . GLY A 1 137 ? -1.273 -8.585 -18.501 1.00 80.19 137 GLY A C 1
ATOM 1089 O O . GLY A 1 137 ? -1.270 -7.901 -19.520 1.00 80.19 137 GLY A O 1
ATOM 1090 N N . LYS A 1 138 ? -2.401 -9.123 -18.022 1.00 88.69 138 LYS A N 1
ATOM 1091 C CA . LYS A 1 138 ? -3.730 -8.907 -18.601 1.00 88.69 138 LYS A CA 1
ATOM 1092 C C . LYS A 1 138 ? -4.530 -7.947 -17.735 1.00 88.69 138 LYS A C 1
ATOM 1094 O O . LYS A 1 138 ? -4.565 -8.098 -16.517 1.00 88.69 138 LYS A O 1
ATOM 1099 N N . ALA A 1 139 ? -5.198 -6.998 -18.381 1.00 92.38 139 ALA A N 1
ATOM 1100 C CA . ALA A 1 139 ? -6.164 -6.113 -17.747 1.00 92.38 139 ALA A CA 1
ATOM 1101 C C . ALA A 1 139 ? -7.585 -6.613 -18.032 1.00 92.38 139 ALA A C 1
ATOM 1103 O O . ALA A 1 139 ? -7.925 -6.890 -19.181 1.00 92.38 139 ALA A O 1
ATOM 1104 N N . THR A 1 140 ? -8.409 -6.701 -16.995 1.00 92.56 140 THR A N 1
ATOM 1105 C CA . THR A 1 140 ? -9.822 -7.080 -17.066 1.00 92.56 140 THR A CA 1
ATOM 1106 C C . THR A 1 140 ? -10.653 -5.965 -16.450 1.00 92.56 140 THR A C 1
ATOM 1108 O O . THR A 1 140 ? -10.342 -5.502 -15.355 1.00 92.56 140 THR A O 1
ATOM 1111 N N . LEU A 1 141 ? -11.704 -5.524 -17.139 1.00 91.31 141 LEU A N 1
ATOM 1112 C CA . LEU A 1 141 ? -12.674 -4.602 -16.556 1.00 91.31 141 LEU A CA 1
ATOM 1113 C C . LEU A 1 141 ? -13.546 -5.377 -15.560 1.00 91.31 141 LEU A C 1
ATOM 1115 O O . LEU A 1 141 ? -14.277 -6.288 -15.949 1.00 91.31 141 LEU A O 1
ATOM 1119 N N . MET A 1 142 ? -13.457 -5.025 -14.282 1.00 84.06 142 MET A N 1
ATOM 1120 C CA . MET A 1 142 ? -14.360 -5.514 -13.248 1.00 84.06 142 MET A CA 1
ATOM 1121 C C . MET A 1 142 ? -15.681 -4.756 -13.377 1.00 84.06 142 MET A C 1
ATOM 1123 O O . MET A 1 142 ? -15.703 -3.528 -13.432 1.00 84.06 142 MET A O 1
ATOM 1127 N N . ARG A 1 143 ? -16.802 -5.479 -13.433 1.00 75.81 143 ARG A N 1
ATOM 1128 C CA . ARG A 1 143 ? -18.120 -4.844 -13.309 1.00 75.81 143 ARG A CA 1
ATOM 1129 C C . ARG A 1 143 ? -18.241 -4.267 -11.896 1.00 75.81 143 ARG A C 1
ATOM 1131 O O . ARG A 1 143 ? -17.731 -4.874 -10.955 1.00 75.81 143 ARG A O 1
ATOM 1138 N N . GLN A 1 144 ? -18.881 -3.106 -11.754 1.00 62.22 144 GLN A N 1
ATOM 1139 C CA . GLN A 1 144 ? -19.101 -2.508 -10.436 1.00 62.22 144 GLN A CA 1
ATOM 1140 C C . GLN A 1 144 ? -19.826 -3.513 -9.524 1.00 62.22 144 GLN A C 1
ATOM 1142 O O . GLN A 1 144 ? -20.811 -4.113 -9.965 1.00 62.22 144 GLN A O 1
ATOM 1147 N N . PRO A 1 145 ? -19.351 -3.739 -8.287 1.00 64.44 145 PRO A N 1
ATOM 1148 C CA . PRO A 1 145 ? -20.103 -4.522 -7.326 1.00 64.44 145 PRO A CA 1
ATOM 1149 C C . PRO A 1 145 ? -21.371 -3.767 -6.911 1.00 64.44 145 PRO A C 1
ATOM 1151 O O . PRO A 1 145 ? -21.440 -2.542 -7.003 1.00 64.44 145 PRO A O 1
ATOM 1154 N N . VAL A 1 146 ? -22.365 -4.542 -6.473 1.00 58.66 146 VAL A N 1
ATOM 1155 C CA . VAL A 1 146 ? -23.673 -4.110 -5.963 1.00 58.66 146 VAL A CA 1
ATOM 1156 C C . VAL A 1 146 ? -23.503 -2.895 -5.045 1.00 58.66 146 VAL A C 1
ATOM 1158 O O . VAL A 1 146 ? -22.785 -2.962 -4.047 1.00 58.66 146 VAL A O 1
ATOM 1161 N N . THR A 1 147 ? -24.125 -1.772 -5.401 1.00 61.69 147 THR A N 1
ATOM 1162 C CA . THR A 1 147 ? -24.151 -0.580 -4.548 1.00 61.69 147 THR A CA 1
ATOM 1163 C C . THR A 1 147 ? -24.913 -0.892 -3.259 1.00 61.69 147 THR A C 1
ATOM 1165 O O . THR A 1 147 ? -25.804 -1.741 -3.247 1.00 61.69 147 THR A O 1
ATOM 1168 N N . LEU A 1 148 ? -24.603 -0.194 -2.161 1.00 50.69 148 LEU A N 1
ATOM 1169 C CA . LEU A 1 148 ? -25.404 -0.279 -0.927 1.00 50.69 148 LEU A CA 1
ATOM 1170 C C . LEU A 1 148 ? -26.898 -0.008 -1.198 1.00 50.69 148 LEU A C 1
ATOM 1172 O O . LEU A 1 148 ? -27.757 -0.612 -0.567 1.00 50.69 148 LEU A O 1
ATOM 1176 N N . GLU A 1 149 ? -27.194 0.829 -2.195 1.00 55.81 149 GLU A N 1
ATOM 1177 C CA . GLU A 1 149 ? -28.543 1.112 -2.704 1.00 55.81 149 GLU A CA 1
ATOM 1178 C C . GLU A 1 149 ? -29.238 -0.146 -3.247 1.00 55.81 149 GLU A C 1
ATOM 1180 O O . GLU A 1 149 ? -30.414 -0.368 -2.985 1.00 55.81 149 GLU A O 1
ATOM 1185 N N . ALA A 1 150 ? -28.509 -1.018 -3.948 1.00 44.88 150 ALA A N 1
ATOM 1186 C CA . ALA A 1 150 ? -29.050 -2.261 -4.490 1.00 44.88 150 ALA A CA 1
ATOM 1187 C C . ALA A 1 150 ? -29.250 -3.362 -3.427 1.00 44.88 150 ALA A C 1
ATOM 1189 O O . ALA A 1 150 ? -29.984 -4.314 -3.679 1.00 44.88 150 ALA A O 1
ATOM 1190 N N . LEU A 1 151 ? -28.655 -3.225 -2.234 1.00 42.81 151 LEU A N 1
ATOM 1191 C CA . LEU A 1 151 ? -28.904 -4.099 -1.078 1.00 42.81 151 LEU A CA 1
ATOM 1192 C C . LEU A 1 151 ? -30.045 -3.602 -0.174 1.00 42.81 151 LEU A C 1
ATOM 1194 O O . LEU A 1 151 ? -30.548 -4.384 0.624 1.00 42.81 151 LEU A O 1
ATOM 1198 N N . SER A 1 152 ? -30.468 -2.336 -0.285 1.00 42.91 152 SER A N 1
ATOM 1199 C CA . SER A 1 152 ? -31.534 -1.763 0.557 1.00 42.91 152 SER A CA 1
ATOM 1200 C C . SER A 1 152 ? -32.943 -1.867 -0.053 1.00 42.91 152 SER A C 1
ATOM 1202 O O . SER A 1 152 ? -33.886 -1.316 0.513 1.00 42.91 152 SER A O 1
ATOM 1204 N N . MET A 1 153 ? -33.091 -2.517 -1.213 1.00 41.47 153 MET A N 1
ATOM 1205 C CA . MET A 1 153 ? -34.360 -2.654 -1.949 1.00 41.47 153 MET A CA 1
ATOM 1206 C C . MET A 1 153 ? -34.938 -4.083 -1.940 1.00 41.47 153 MET A C 1
ATOM 1208 O O . MET A 1 153 ? -35.750 -4.415 -2.802 1.00 41.47 153 MET A O 1
ATOM 1212 N N . THR A 1 154 ? -34.522 -4.942 -1.005 1.00 40.00 154 THR A N 1
ATOM 1213 C CA . THR A 1 154 ? -35.092 -6.291 -0.793 1.00 40.00 154 THR A CA 1
ATOM 1214 C C . THR A 1 154 ? -35.582 -6.418 0.638 1.00 40.00 154 THR A C 1
ATOM 1216 O O . THR A 1 154 ? -36.669 -7.003 0.828 1.00 40.00 154 THR A O 1
#